Protein AF-A0A0A2BUJ1-F1 (afdb_monomer)

Solvent-accessible surface area (backbone atoms only — not comparable to full-atom values): 4759 Å² total; per-residue (Å²): 131,58,74,68,57,55,53,50,52,52,51,54,51,53,52,52,53,51,52,54,55,59,65,42,47,64,54,53,51,50,51,53,51,49,51,52,42,36,56,52,39,42,52,55,48,72,74,35,75,92,48,65,87,54,52,69,70,57,49,51,51,50,22,51,43,53,66,74,58,65,75,86,75,78,80,77,79,73,83,128

Structure (mmCIF, N/CA/C/O backbone):
data_AF-A0A0A2BUJ1-F1
#
_entry.id   AF-A0A0A2BUJ1-F1
#
loop_
_atom_site.group_PDB
_atom_site.id
_atom_site.type_symbol
_atom_site.label_atom_id
_atom_site.label_alt_id
_atom_site.label_comp_id
_atom_site.label_asym_id
_atom_site.label_entity_id
_atom_site.label_seq_id
_atom_site.pdbx_PDB_ins_code
_atom_site.Cartn_x
_atom_site.Cartn_y
_atom_site.Cartn_z
_atom_site.occupancy
_atom_site.B_iso_or_equiv
_atom_site.auth_seq_id
_atom_site.auth_comp_id
_atom_site.auth_asym_id
_atom_site.auth_atom_id
_atom_site.pdbx_PDB_model_num
ATOM 1 N N . MET A 1 1 ? 26.542 19.583 -32.009 1.00 61.44 1 MET A N 1
ATOM 2 C CA . MET A 1 1 ? 26.467 18.142 -31.676 1.00 61.44 1 MET A CA 1
ATOM 3 C C . MET A 1 1 ? 26.061 17.415 -32.949 1.00 61.44 1 MET A C 1
ATOM 5 O O . MET A 1 1 ? 25.189 17.938 -33.628 1.00 61.44 1 MET A O 1
ATOM 9 N N . SER A 1 2 ? 26.707 16.312 -33.343 1.00 81.88 2 SER A N 1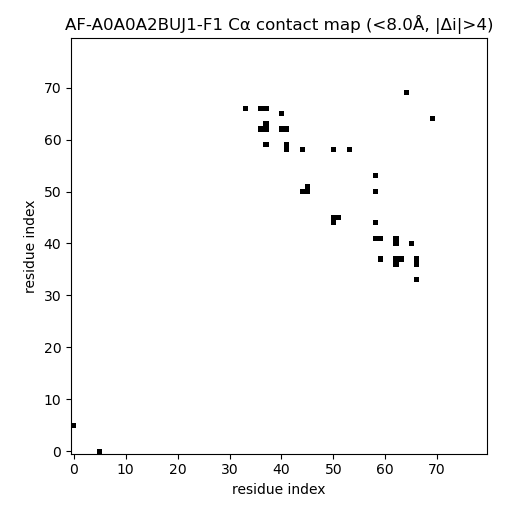
ATOM 10 C CA . SER A 1 2 ? 26.275 15.591 -34.551 1.00 81.88 2 SER A CA 1
ATOM 11 C C . SER A 1 2 ? 24.928 14.910 -34.298 1.00 81.88 2 SER A C 1
ATOM 13 O O . SER A 1 2 ? 24.662 14.437 -33.193 1.00 81.88 2 SER A O 1
ATOM 15 N N . ASP A 1 3 ? 24.085 14.850 -35.325 1.00 87.19 3 ASP A N 1
ATOM 16 C CA . ASP A 1 3 ? 22.728 14.290 -35.254 1.00 87.19 3 ASP A CA 1
ATOM 17 C C . ASP A 1 3 ? 22.722 12.833 -34.732 1.00 87.19 3 ASP A C 1
ATOM 19 O O . ASP A 1 3 ? 21.844 12.406 -33.983 1.00 87.19 3 ASP A O 1
ATOM 23 N N . SER A 1 4 ? 23.787 12.082 -35.041 1.00 88.25 4 SER A N 1
ATOM 24 C CA . SER A 1 4 ? 24.024 10.726 -34.532 1.00 88.25 4 SER A CA 1
ATOM 25 C C . SER A 1 4 ? 24.319 10.679 -33.031 1.00 88.25 4 SER A C 1
ATOM 27 O O . SER A 1 4 ? 23.888 9.748 -32.353 1.00 88.25 4 SER A O 1
ATOM 29 N N . LEU A 1 5 ? 25.058 11.658 -32.501 1.00 90.69 5 LEU A N 1
ATOM 30 C CA . LEU A 1 5 ? 25.396 11.706 -31.081 1.00 90.69 5 LEU A CA 1
ATOM 31 C C . LEU A 1 5 ? 24.148 12.037 -30.255 1.00 90.69 5 LEU A C 1
ATOM 33 O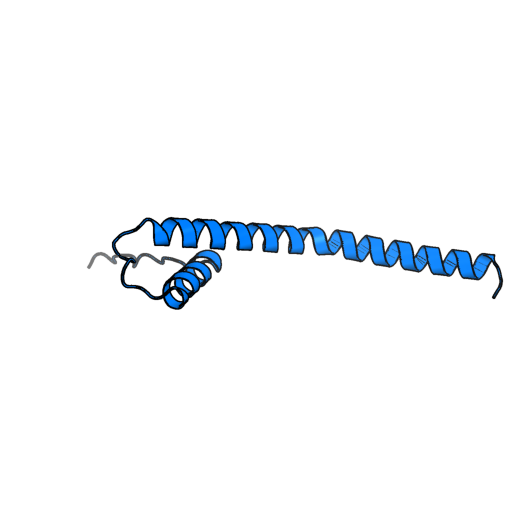 O . LEU A 1 5 ? 23.884 11.382 -29.253 1.00 90.69 5 LEU A O 1
ATOM 37 N N . GLN A 1 6 ? 23.328 12.982 -30.719 1.00 91.88 6 GLN A N 1
ATOM 38 C CA . GLN A 1 6 ? 22.071 13.345 -30.061 1.00 91.88 6 GLN A CA 1
ATOM 39 C C . GLN A 1 6 ? 21.080 12.167 -30.005 1.00 91.88 6 GLN A C 1
ATOM 41 O O . GLN A 1 6 ? 20.486 11.909 -28.958 1.00 91.88 6 GLN A O 1
ATOM 46 N N . LYS A 1 7 ? 20.956 11.392 -31.092 1.00 91.75 7 LYS A N 1
ATOM 47 C CA . LYS A 1 7 ? 20.141 10.162 -31.122 1.00 91.75 7 LYS A CA 1
ATOM 48 C C . LYS A 1 7 ? 20.632 9.112 -30.122 1.00 91.75 7 LYS A C 1
ATOM 50 O O . LYS A 1 7 ? 19.815 8.515 -29.425 1.00 91.75 7 LYS A O 1
ATOM 55 N N . ALA A 1 8 ? 21.948 8.926 -30.005 1.00 93.56 8 ALA A N 1
ATOM 56 C CA . ALA A 1 8 ? 22.526 8.017 -29.016 1.00 93.56 8 ALA A CA 1
ATOM 57 C C . ALA A 1 8 ? 22.212 8.462 -27.575 1.00 93.56 8 ALA A C 1
ATOM 59 O O . ALA A 1 8 ? 21.804 7.637 -26.759 1.00 93.56 8 ALA A O 1
ATOM 60 N N . PHE A 1 9 ? 22.311 9.763 -27.278 1.00 95.00 9 PHE A N 1
ATOM 61 C CA . PHE A 1 9 ? 21.941 10.312 -25.968 1.00 95.00 9 PHE A CA 1
ATOM 62 C C . PHE A 1 9 ? 20.471 10.050 -25.617 1.00 95.00 9 PHE A C 1
ATOM 64 O O . PHE A 1 9 ? 20.186 9.576 -24.517 1.00 95.00 9 PHE A O 1
ATOM 71 N N . TYR A 1 10 ? 19.537 10.286 -26.544 1.00 95.69 10 TYR A N 1
ATOM 72 C CA . TYR A 1 10 ? 18.125 9.969 -26.304 1.00 95.69 10 TYR A CA 1
ATOM 73 C C . TYR A 1 10 ? 17.881 8.473 -26.108 1.00 95.69 10 TYR A C 1
ATOM 75 O O . TYR A 1 10 ? 17.070 8.105 -25.263 1.00 95.69 10 TYR A O 1
ATOM 83 N N . GLY A 1 11 ? 18.606 7.615 -26.831 1.00 96.06 11 GLY A N 1
ATOM 84 C CA . GLY A 1 11 ? 18.541 6.166 -26.639 1.00 96.06 11 GLY A CA 1
ATOM 85 C C . GLY A 1 11 ? 18.938 5.741 -25.222 1.00 96.06 11 GLY A C 1
ATOM 86 O O . GLY A 1 11 ? 18.221 4.969 -24.588 1.00 96.06 11 GLY A O 1
ATOM 87 N N . VAL A 1 12 ? 20.033 6.294 -24.691 1.00 96.44 12 VAL A N 1
ATOM 88 C CA . VAL A 1 12 ? 20.487 6.014 -23.316 1.00 96.44 12 VAL A CA 1
ATOM 89 C C . VAL A 1 12 ? 19.476 6.512 -22.283 1.00 96.44 12 VAL A C 1
ATOM 91 O O . VAL A 1 12 ? 19.153 5.784 -21.347 1.00 96.44 12 VAL A O 1
ATOM 94 N N . ILE A 1 13 ? 18.931 7.720 -22.466 1.00 96.88 13 ILE A N 1
ATOM 95 C CA . ILE A 1 13 ? 17.903 8.271 -21.569 1.00 96.88 13 ILE A CA 1
ATOM 96 C C . ILE A 1 13 ? 16.652 7.388 -21.579 1.00 96.88 13 ILE A C 1
ATOM 98 O O . ILE A 1 13 ? 16.142 7.038 -20.516 1.00 96.88 13 ILE A O 1
ATOM 102 N N . ALA A 1 14 ? 16.173 6.988 -22.759 1.00 96.81 14 ALA A N 1
ATOM 103 C CA . ALA A 1 14 ? 14.989 6.146 -22.891 1.00 96.81 14 ALA A CA 1
ATOM 104 C C . ALA A 1 14 ? 15.175 4.781 -22.211 1.00 96.81 14 ALA A C 1
ATOM 106 O O . ALA A 1 14 ? 14.282 4.329 -21.490 1.00 96.81 14 ALA A O 1
ATOM 107 N N . LEU A 1 15 ? 16.343 4.151 -22.381 1.00 96.69 15 LEU A N 1
ATOM 108 C CA . LEU A 1 15 ? 16.685 2.905 -21.689 1.00 96.69 15 LEU A CA 1
ATOM 109 C C . LEU A 1 15 ? 16.721 3.094 -20.169 1.00 96.69 15 LEU A C 1
ATOM 111 O O . LEU A 1 15 ? 16.107 2.312 -19.448 1.00 96.69 15 LEU A O 1
ATOM 115 N N . GLY A 1 16 ? 17.371 4.155 -19.685 1.00 97.31 16 GLY A N 1
ATOM 116 C CA . GLY A 1 16 ? 17.445 4.456 -18.255 1.00 97.31 16 GLY A CA 1
ATOM 117 C C . GLY A 1 16 ? 16.066 4.656 -17.622 1.00 97.31 16 GLY A C 1
ATOM 118 O O . GLY A 1 16 ? 15.752 4.029 -16.612 1.00 97.31 16 GLY A O 1
ATOM 119 N N . VAL A 1 17 ? 15.207 5.466 -18.250 1.00 96.62 17 VAL A N 1
ATOM 120 C CA . VAL A 1 17 ? 13.830 5.698 -17.780 1.00 96.62 17 VAL A CA 1
ATOM 121 C C . VAL A 1 17 ? 13.012 4.404 -17.792 1.00 96.62 17 VAL A C 1
ATOM 123 O O . VAL A 1 17 ? 12.250 4.155 -16.860 1.00 96.62 17 VAL A O 1
ATOM 126 N N . SER A 1 18 ? 13.200 3.553 -18.804 1.00 96.75 18 SER A N 1
ATOM 127 C CA . SER A 1 18 ? 12.503 2.265 -18.899 1.00 96.75 18 SER A CA 1
ATOM 128 C C . SER A 1 18 ? 12.891 1.315 -17.764 1.00 96.75 18 SER A C 1
ATOM 130 O O . SER A 1 18 ? 12.013 0.710 -17.152 1.00 96.75 18 SER A O 1
ATOM 132 N N . CYS A 1 19 ? 14.183 1.215 -17.434 1.00 96.38 19 CYS A N 1
ATOM 133 C CA . CYS A 1 19 ? 14.651 0.394 -16.314 1.00 96.38 19 CYS A CA 1
ATOM 134 C C . CYS A 1 19 ? 1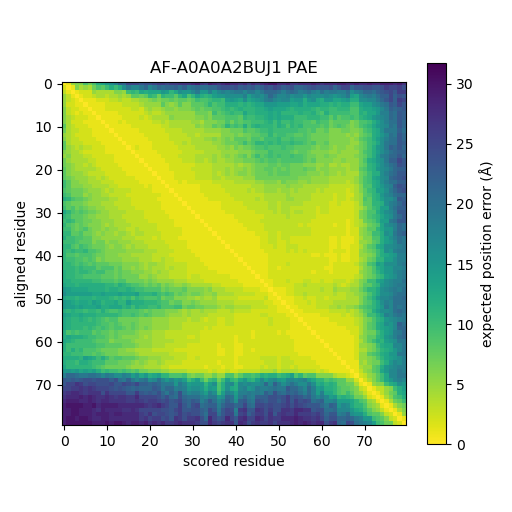4.077 0.879 -14.977 1.00 96.38 19 CYS A C 1
ATOM 136 O O . CYS A 1 19 ? 13.522 0.080 -14.225 1.00 96.38 19 CYS A O 1
ATOM 138 N N . ILE A 1 20 ? 14.120 2.192 -14.722 1.00 96.25 20 ILE A N 1
ATOM 139 C CA . ILE A 1 20 ? 13.546 2.790 -13.505 1.00 96.25 20 ILE A CA 1
ATOM 140 C C . ILE A 1 20 ? 12.046 2.483 -13.407 1.00 96.25 20 ILE A C 1
ATOM 142 O O . ILE A 1 20 ? 11.551 2.118 -12.342 1.00 96.25 20 ILE A O 1
ATOM 146 N N . ALA A 1 21 ? 11.310 2.587 -14.517 1.00 95.56 21 ALA A N 1
ATOM 147 C CA . ALA A 1 21 ? 9.882 2.286 -14.535 1.00 95.56 21 ALA A CA 1
ATOM 148 C C . ALA A 1 21 ? 9.589 0.824 -14.153 1.00 95.56 21 ALA A C 1
ATOM 150 O O . ALA A 1 21 ? 8.645 0.574 -13.405 1.00 95.56 21 ALA A O 1
ATOM 151 N N . ILE A 1 22 ? 10.403 -0.131 -14.618 1.00 95.62 22 ILE A N 1
ATOM 152 C CA . ILE A 1 22 ? 10.266 -1.556 -14.278 1.00 95.62 22 ILE A CA 1
ATOM 153 C C . ILE A 1 22 ? 10.526 -1.788 -12.785 1.00 95.62 22 ILE A C 1
ATOM 155 O O . ILE A 1 22 ? 9.749 -2.481 -12.127 1.00 95.62 22 ILE A O 1
ATOM 159 N N . GLU A 1 23 ? 11.573 -1.178 -12.232 1.00 95.25 23 GLU A N 1
ATOM 160 C CA . GLU A 1 23 ? 11.916 -1.298 -10.809 1.00 95.25 23 GLU A CA 1
ATOM 161 C C . GLU A 1 23 ? 10.873 -0.653 -9.885 1.00 95.25 23 GLU A C 1
ATOM 163 O O . GLU A 1 23 ? 10.674 -1.100 -8.755 1.00 95.25 23 GLU A O 1
ATOM 168 N N . LEU A 1 24 ? 10.136 0.347 -10.372 1.00 96.44 24 LEU A N 1
ATOM 169 C CA . LEU A 1 24 ? 9.036 0.965 -9.633 1.00 96.44 24 LEU A CA 1
ATOM 170 C C . LEU A 1 24 ? 7.759 0.112 -9.605 1.00 96.44 24 LEU A C 1
ATOM 172 O O . LEU A 1 24 ? 6.902 0.346 -8.751 1.00 96.44 24 LEU A O 1
ATOM 176 N N . ILE A 1 25 ? 7.610 -0.900 -10.469 1.00 93.75 25 ILE A N 1
ATOM 177 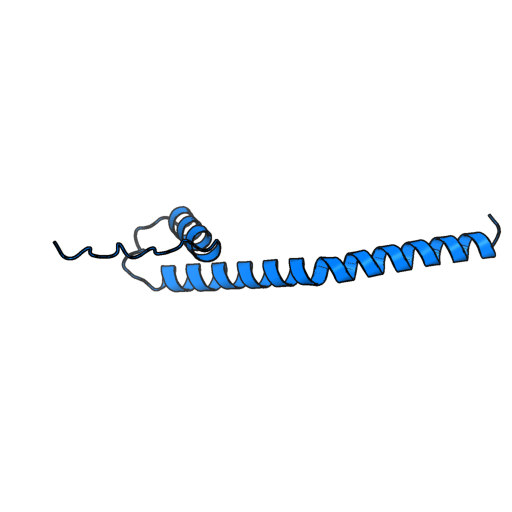C CA . ILE A 1 25 ? 6.437 -1.793 -10.466 1.00 93.75 25 ILE A CA 1
ATOM 178 C C . ILE A 1 25 ? 6.217 -2.449 -9.091 1.00 93.75 25 ILE A C 1
ATOM 180 O O . ILE A 1 25 ? 5.113 -2.304 -8.557 1.00 93.75 25 ILE A O 1
ATOM 184 N N . PRO A 1 26 ? 7.187 -3.153 -8.472 1.00 93.12 26 PRO A N 1
ATOM 185 C CA . PRO A 1 26 ? 6.978 -3.756 -7.155 1.00 93.12 26 PRO A CA 1
ATOM 186 C C . PRO A 1 26 ? 6.637 -2.720 -6.076 1.00 93.12 26 PRO A C 1
ATOM 188 O O . PRO A 1 26 ? 5.715 -2.954 -5.296 1.00 93.12 26 PRO A O 1
ATOM 191 N N . VAL A 1 27 ? 7.290 -1.552 -6.080 1.00 93.00 27 VAL A N 1
ATOM 192 C CA . VAL A 1 27 ? 7.006 -0.460 -5.131 1.00 93.00 27 VAL A CA 1
ATOM 193 C C . VAL A 1 27 ? 5.574 0.052 -5.300 1.00 93.00 27 VAL A C 1
ATOM 195 O O . VAL A 1 27 ? 4.845 0.199 -4.321 1.00 93.00 27 VAL A O 1
ATOM 198 N N . SER A 1 28 ? 5.125 0.252 -6.543 1.00 94.00 28 SER A N 1
ATOM 199 C CA . SER A 1 28 ? 3.756 0.686 -6.838 1.00 94.00 28 SER A CA 1
ATOM 200 C C . SER A 1 28 ? 2.712 -0.335 -6.374 1.00 94.00 28 SER A C 1
ATOM 202 O O . SER A 1 28 ? 1.687 0.038 -5.805 1.00 94.00 28 SER A O 1
ATOM 204 N N . ARG A 1 29 ? 2.991 -1.636 -6.544 1.00 92.50 29 ARG A N 1
ATOM 205 C CA . ARG A 1 29 ? 2.120 -2.719 -6.068 1.00 92.50 29 ARG A CA 1
ATOM 206 C C . ARG A 1 29 ? 2.058 -2.755 -4.546 1.00 92.50 29 ARG A C 1
ATOM 208 O O . ARG A 1 29 ? 0.971 -2.918 -3.997 1.00 92.50 29 ARG A O 1
ATOM 215 N N . GLN A 1 30 ? 3.194 -2.576 -3.875 1.00 91.19 30 GLN A N 1
ATOM 216 C CA . GLN A 1 30 ? 3.253 -2.513 -2.418 1.00 91.19 30 GLN A CA 1
ATOM 217 C C . GLN A 1 30 ? 2.466 -1.312 -1.880 1.00 91.19 30 GLN A C 1
ATOM 219 O O . GLN A 1 30 ? 1.664 -1.480 -0.966 1.00 91.19 30 GLN A O 1
ATOM 224 N N . ALA A 1 31 ? 2.620 -0.131 -2.486 1.00 93.19 31 ALA A N 1
ATOM 225 C CA . ALA A 1 31 ? 1.855 1.060 -2.121 1.00 93.19 31 ALA A CA 1
ATOM 226 C C . ALA A 1 31 ? 0.345 0.863 -2.336 1.00 93.19 31 ALA A C 1
ATOM 228 O O . ALA A 1 31 ? -0.454 1.182 -1.459 1.00 93.19 31 ALA A O 1
ATOM 229 N N . ALA A 1 32 ? -0.058 0.269 -3.464 1.00 94.88 32 ALA A N 1
ATOM 230 C CA . ALA A 1 32 ? -1.462 -0.036 -3.737 1.00 94.88 32 ALA A CA 1
ATOM 231 C C . ALA A 1 32 ? -2.052 -1.038 -2.729 1.00 94.88 32 ALA A C 1
ATOM 233 O O . ALA A 1 32 ? -3.188 -0.871 -2.282 1.00 94.88 32 ALA A O 1
ATOM 234 N N . TYR A 1 33 ? -1.285 -2.065 -2.351 1.00 92.25 33 TYR A N 1
ATOM 235 C CA . TYR A 1 33 ? -1.693 -3.023 -1.325 1.00 92.25 33 TYR A CA 1
ATOM 236 C C . TYR A 1 33 ? -1.837 -2.355 0.046 1.00 92.25 33 TYR A C 1
ATOM 238 O O . TYR A 1 33 ? -2.838 -2.566 0.731 1.00 92.25 33 TYR A O 1
ATOM 246 N N . TRP A 1 34 ? -0.872 -1.516 0.421 1.00 94.44 34 TRP A N 1
ATOM 247 C CA . TRP A 1 34 ? -0.891 -0.789 1.686 1.00 94.44 34 TRP A CA 1
ATOM 248 C C . TRP A 1 34 ? -2.089 0.166 1.776 1.00 94.44 34 TRP A C 1
ATOM 250 O O . TRP A 1 34 ? -2.835 0.104 2.750 1.00 94.44 34 TRP A O 1
ATOM 260 N N . ASN A 1 35 ? -2.354 0.949 0.724 1.00 95.06 35 ASN A N 1
ATOM 261 C CA . ASN A 1 35 ? -3.527 1.830 0.657 1.00 95.06 35 ASN A CA 1
ATOM 262 C C . ASN A 1 35 ? -4.833 1.042 0.814 1.00 95.06 35 ASN A C 1
ATOM 264 O O . ASN A 1 35 ? -5.669 1.389 1.642 1.00 95.06 35 ASN A O 1
ATOM 268 N N . ARG A 1 36 ? -4.977 -0.081 0.093 1.00 95.25 36 ARG A N 1
ATOM 269 C CA . ARG A 1 36 ? -6.156 -0.950 0.219 1.00 95.25 36 ARG A CA 1
ATOM 270 C C . ARG A 1 36 ? -6.323 -1.492 1.640 1.00 95.25 36 ARG A C 1
ATOM 272 O O . ARG A 1 36 ? -7.451 -1.591 2.119 1.00 95.25 36 ARG A O 1
ATOM 279 N N . CYS A 1 37 ? -5.226 -1.859 2.302 1.00 94.88 37 CYS A N 1
ATOM 280 C CA . CYS A 1 37 ? -5.272 -2.317 3.685 1.00 94.88 37 CYS A CA 1
ATOM 281 C C . CYS A 1 37 ? -5.783 -1.215 4.618 1.00 94.88 37 CYS A C 1
ATOM 283 O O . CYS A 1 37 ? -6.687 -1.473 5.413 1.00 94.88 37 CYS A O 1
ATOM 285 N N . ILE A 1 38 ? -5.247 0.003 4.504 1.00 95.62 38 ILE A N 1
ATOM 286 C CA . ILE A 1 38 ? -5.664 1.142 5.329 1.00 95.62 38 ILE A CA 1
ATOM 287 C C . ILE A 1 38 ? -7.144 1.444 5.115 1.00 95.62 38 ILE A C 1
ATOM 289 O O . ILE A 1 38 ? -7.894 1.463 6.090 1.00 95.62 38 ILE A O 1
ATOM 293 N N . ASP A 1 39 ? -7.575 1.592 3.862 1.00 95.81 39 ASP A N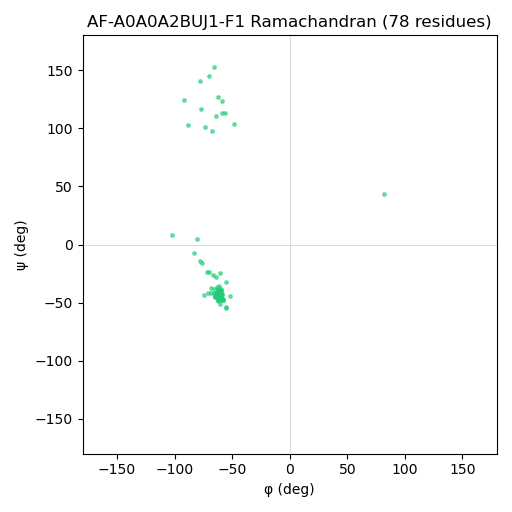 1
ATOM 294 C CA . ASP A 1 39 ? -8.964 1.913 3.524 1.00 95.81 39 ASP A CA 1
ATOM 295 C C . ASP A 1 39 ? -9.930 0.861 4.083 1.00 95.81 39 ASP A C 1
ATOM 297 O O . ASP A 1 39 ? -10.911 1.189 4.756 1.00 95.81 39 ASP A O 1
ATOM 301 N N . SER A 1 40 ? -9.617 -0.422 3.874 1.00 95.75 40 SER A N 1
ATOM 302 C CA . SER A 1 40 ? -10.435 -1.526 4.378 1.00 95.75 40 SER A CA 1
ATOM 303 C C . SER A 1 40 ? -10.449 -1.589 5.905 1.00 95.75 40 SER A C 1
ATOM 305 O O . SER A 1 40 ? -11.481 -1.906 6.494 1.00 95.75 40 SER A O 1
ATOM 307 N N . THR A 1 41 ? -9.317 -1.315 6.554 1.00 95.69 41 THR A N 1
ATOM 308 C CA . THR A 1 41 ? -9.196 -1.409 8.013 1.00 95.69 41 THR A CA 1
ATOM 309 C C . THR A 1 41 ? -9.906 -0.248 8.693 1.00 95.69 41 THR A C 1
ATOM 311 O O . THR A 1 41 ? -10.643 -0.466 9.649 1.00 95.69 41 THR A O 1
ATOM 314 N N . VAL A 1 42 ? -9.757 0.977 8.184 1.00 95.38 42 VAL A N 1
ATOM 315 C CA . VAL A 1 42 ? -10.487 2.148 8.688 1.00 95.38 42 VAL A CA 1
ATOM 316 C C . VAL A 1 42 ? -11.990 1.982 8.465 1.00 95.38 42 VAL A C 1
ATOM 318 O O . VAL A 1 42 ? -12.766 2.268 9.379 1.00 95.38 42 VAL A O 1
ATOM 321 N N . GLY A 1 43 ? -12.404 1.470 7.300 1.00 95.25 43 GLY A N 1
ATOM 322 C CA . GLY A 1 43 ? -13.800 1.119 7.027 1.00 95.25 43 GLY A CA 1
ATOM 323 C C . GLY A 1 43 ? -14.353 0.144 8.068 1.00 95.25 43 GLY A C 1
ATOM 324 O O . GLY A 1 43 ? -15.322 0.460 8.754 1.00 95.25 43 GLY A O 1
ATOM 325 N N . TRP A 1 44 ? -13.661 -0.978 8.279 1.00 95.19 44 TRP A N 1
ATOM 326 C CA . TRP A 1 44 ? -14.031 -1.967 9.294 1.00 95.19 44 TRP A CA 1
ATOM 327 C C . TRP A 1 44 ? -14.071 -1.383 10.717 1.00 95.19 44 TRP A C 1
ATOM 329 O O . TRP A 1 44 ? -15.022 -1.641 11.450 1.00 95.19 44 TRP A O 1
ATOM 339 N N . ILE A 1 45 ? -13.087 -0.567 11.117 1.00 95.50 45 ILE A N 1
ATOM 340 C CA . ILE A 1 45 ? -13.059 0.093 12.436 1.00 95.50 45 ILE A CA 1
ATOM 341 C C . ILE A 1 45 ? -14.287 0.994 12.618 1.00 95.50 45 ILE A C 1
ATOM 343 O O . ILE A 1 45 ? -14.876 1.022 13.697 1.00 95.50 45 ILE A O 1
ATOM 347 N N . ASN A 1 46 ? -14.685 1.734 11.581 1.00 94.69 46 ASN A N 1
ATOM 348 C CA . ASN A 1 46 ? -15.820 2.652 11.651 1.00 94.69 46 ASN A CA 1
ATOM 349 C C . ASN A 1 46 ? -17.176 1.943 11.757 1.00 94.69 46 ASN A C 1
ATOM 351 O O . ASN A 1 46 ? -18.111 2.526 12.301 1.00 94.69 46 ASN A O 1
ATOM 355 N N . GLU A 1 47 ? -17.277 0.694 11.305 1.00 95.62 47 GLU A N 1
ATOM 356 C CA . GLU A 1 47 ? -18.475 -0.138 11.468 1.00 95.62 47 GLU A CA 1
ATOM 357 C C . GLU A 1 47 ? -18.609 -0.732 12.881 1.00 95.62 47 GLU A C 1
ATOM 359 O O . GLU A 1 47 ? -19.676 -1.233 13.245 1.00 95.62 47 GLU A O 1
ATOM 364 N N . LYS A 1 48 ? -17.547 -0.706 13.701 1.00 94.31 48 LYS A N 1
ATOM 365 C CA . LYS A 1 48 ? -17.567 -1.297 15.044 1.00 94.31 48 LYS A CA 1
ATOM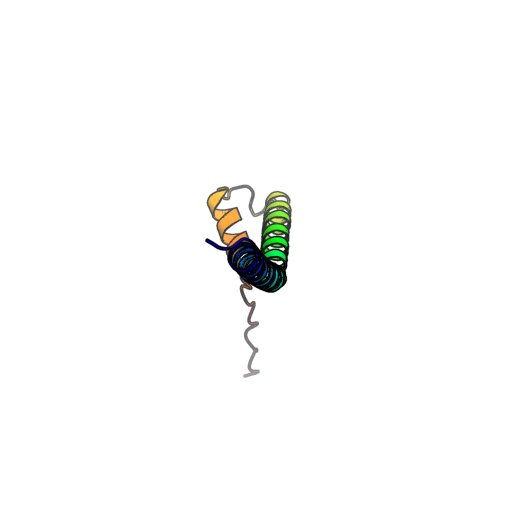 366 C C . LYS A 1 48 ? -17.973 -0.272 16.110 1.00 94.31 48 LYS A C 1
ATOM 368 O O . LYS A 1 48 ? -17.286 0.738 16.287 1.00 94.31 48 LYS A O 1
ATOM 373 N N . PRO A 1 49 ? -19.024 -0.557 16.904 1.00 93.56 49 PRO A N 1
ATOM 374 C CA . PRO A 1 49 ? -19.475 0.349 17.960 1.00 93.56 49 PRO A CA 1
ATOM 375 C C . PRO A 1 49 ? -18.419 0.544 19.058 1.00 93.56 49 PRO A C 1
ATOM 377 O O . PRO A 1 49 ? -18.343 1.628 19.638 1.00 93.56 49 PRO A O 1
ATOM 380 N N . ASP A 1 50 ? -17.550 -0.446 19.278 1.00 94.19 50 ASP A N 1
ATOM 381 C CA . ASP A 1 50 ? -16.465 -0.409 20.271 1.00 94.19 50 ASP A CA 1
ATOM 382 C C . ASP A 1 50 ? -15.451 0.722 20.020 1.00 94.19 50 ASP A C 1
ATOM 384 O O . ASP A 1 50 ? -14.814 1.214 20.952 1.00 94.19 50 ASP A O 1
ATOM 388 N N . PHE A 1 51 ? -15.331 1.185 18.770 1.00 93.56 51 PHE A N 1
ATOM 389 C CA . PHE A 1 51 ? -14.443 2.286 18.387 1.00 93.56 51 PHE A CA 1
ATOM 390 C C . PHE A 1 51 ? -15.189 3.614 18.179 1.00 93.56 51 PHE A C 1
ATOM 392 O O . PHE A 1 51 ? -14.596 4.585 17.711 1.00 93.56 51 PHE A O 1
ATOM 399 N N . SER A 1 52 ? -16.480 3.705 18.514 1.00 91.00 52 SER A N 1
ATOM 400 C CA . SER A 1 52 ? -17.297 4.908 18.267 1.00 91.00 52 SER A CA 1
ATOM 401 C C . SER A 1 52 ? -16.796 6.157 19.003 1.00 91.00 5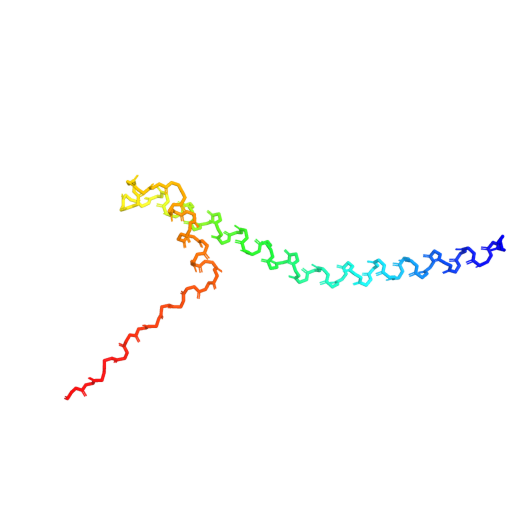2 SER A C 1
ATOM 403 O O . SE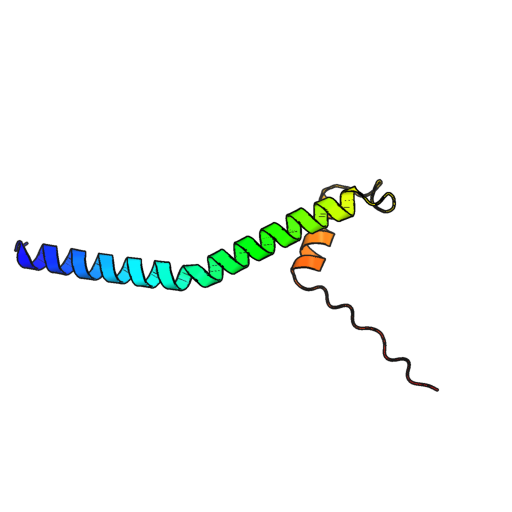R A 1 52 ? -16.831 7.249 18.443 1.00 91.00 52 SER A O 1
ATOM 405 N N . ILE A 1 53 ? -16.264 5.993 20.218 1.00 95.56 53 ILE A N 1
ATOM 406 C CA . ILE A 1 53 ? -15.708 7.084 21.038 1.00 95.56 53 ILE A CA 1
ATOM 407 C C . ILE A 1 53 ? -14.260 7.445 20.675 1.00 95.56 53 ILE A C 1
ATOM 409 O O . ILE A 1 53 ? -13.702 8.397 21.220 1.00 95.56 53 ILE A O 1
ATOM 413 N N . TRP A 1 54 ? -13.618 6.669 19.797 1.00 95.06 54 TRP A N 1
ATOM 414 C CA . TRP A 1 54 ? -12.222 6.890 19.434 1.00 95.06 54 TRP A CA 1
ATOM 415 C C . TRP A 1 54 ? -12.107 8.052 18.452 1.00 95.06 54 TRP A C 1
ATOM 417 O O . TRP A 1 54 ? -12.890 8.171 17.507 1.00 95.06 54 TRP A O 1
ATOM 427 N N . SER A 1 55 ? -11.075 8.876 18.630 1.00 95.06 55 SER A N 1
ATOM 428 C CA . SER A 1 55 ? -10.747 9.924 17.665 1.00 95.06 55 SER A CA 1
ATOM 429 C C . SER A 1 55 ? -10.312 9.323 16.326 1.00 95.06 55 SER A C 1
ATOM 431 O O . SER A 1 55 ? -9.738 8.231 16.276 1.00 95.06 55 SER A O 1
ATOM 433 N N . THR A 1 56 ? -10.518 10.061 15.233 1.00 92.81 56 THR A N 1
ATOM 434 C CA . THR A 1 56 ? -10.086 9.653 13.884 1.00 92.81 56 THR A CA 1
ATOM 435 C C . THR A 1 56 ? -8.606 9.277 13.858 1.00 92.81 56 THR A C 1
ATOM 437 O O . THR A 1 56 ? -8.246 8.207 13.379 1.00 92.81 56 THR A O 1
ATOM 440 N N . LYS A 1 57 ? -7.759 10.086 14.507 1.00 94.44 57 LYS A N 1
ATOM 441 C CA . LYS A 1 57 ? -6.316 9.840 14.604 1.00 94.44 57 LYS A CA 1
ATOM 442 C C . LYS A 1 57 ? -5.987 8.511 15.292 1.00 94.44 57 LYS A C 1
ATOM 444 O O . LYS A 1 57 ? -5.045 7.832 14.888 1.00 94.44 57 LYS A O 1
ATOM 449 N N . ALA A 1 58 ? -6.738 8.127 16.327 1.00 94.62 58 ALA A N 1
ATOM 450 C CA . ALA A 1 58 ? -6.526 6.855 17.018 1.00 94.62 58 ALA A CA 1
ATOM 451 C C . ALA A 1 58 ? -6.896 5.661 16.125 1.00 94.62 58 ALA A C 1
ATOM 453 O O . ALA A 1 58 ? -6.147 4.687 16.059 1.00 94.62 58 ALA A O 1
ATOM 454 N N . LYS A 1 59 ? -8.008 5.765 15.390 1.00 94.19 59 LYS A N 1
ATOM 455 C CA . LYS A 1 59 ? -8.455 4.748 14.427 1.00 94.19 59 LYS A CA 1
ATOM 456 C C . LYS A 1 59 ? -7.456 4.560 13.284 1.00 94.19 59 LYS A C 1
ATOM 458 O O . LYS A 1 59 ? -7.084 3.432 12.975 1.00 94.19 59 LYS A O 1
ATOM 463 N N . GLU A 1 60 ? -6.969 5.655 12.707 1.00 93.69 60 GLU A N 1
ATOM 464 C CA . GLU A 1 60 ? -5.935 5.636 11.665 1.00 93.69 60 GLU A CA 1
ATOM 465 C C . GLU A 1 60 ? -4.619 5.044 12.181 1.00 93.69 60 GLU A C 1
ATOM 467 O O . GLU A 1 60 ? -4.005 4.220 11.508 1.00 93.69 60 GLU A O 1
ATOM 472 N N . SER A 1 61 ? -4.208 5.397 13.404 1.00 93.69 61 SER A N 1
ATOM 473 C CA . SER A 1 61 ? -2.990 4.846 14.016 1.00 93.69 61 SER A CA 1
ATOM 474 C C . SER A 1 61 ? -3.089 3.329 14.220 1.00 93.69 61 SER A C 1
ATOM 476 O O . SER A 1 61 ? -2.122 2.609 13.969 1.00 93.69 61 SER A O 1
ATOM 478 N N . LEU A 1 62 ? -4.262 2.829 14.626 1.00 93.06 62 LEU A N 1
ATOM 479 C CA . LEU A 1 62 ? -4.528 1.392 14.723 1.00 93.06 62 LEU A CA 1
ATOM 480 C C . LEU A 1 62 ? -4.480 0.720 13.344 1.00 93.06 62 LEU A C 1
ATOM 482 O O . LEU A 1 62 ? -3.843 -0.323 13.202 1.00 93.06 62 LEU A O 1
ATOM 486 N N . ALA A 1 63 ? -5.101 1.327 12.329 1.00 94.31 63 ALA A N 1
ATOM 487 C CA . ALA A 1 63 ? -5.075 0.812 10.963 1.00 94.31 63 ALA A CA 1
ATOM 488 C C . ALA A 1 63 ? -3.643 0.707 10.415 1.00 94.31 63 ALA A C 1
ATOM 490 O O . ALA A 1 63 ? -3.273 -0.330 9.869 1.00 94.31 63 ALA A O 1
ATOM 491 N N . VAL A 1 64 ? -2.804 1.724 10.641 1.00 93.94 64 VAL A N 1
ATOM 492 C CA . VAL A 1 64 ? -1.374 1.690 10.292 1.00 93.94 64 VAL A CA 1
ATOM 493 C C . VAL A 1 64 ? -0.651 0.555 11.014 1.00 93.94 64 VAL A C 1
ATOM 495 O O . VAL A 1 64 ? 0.116 -0.170 10.385 1.00 93.94 64 VAL A O 1
ATOM 498 N N . GLY A 1 65 ? -0.914 0.355 12.309 1.00 92.62 65 GLY A N 1
ATOM 499 C CA . GLY A 1 65 ? -0.346 -0.760 13.071 1.00 92.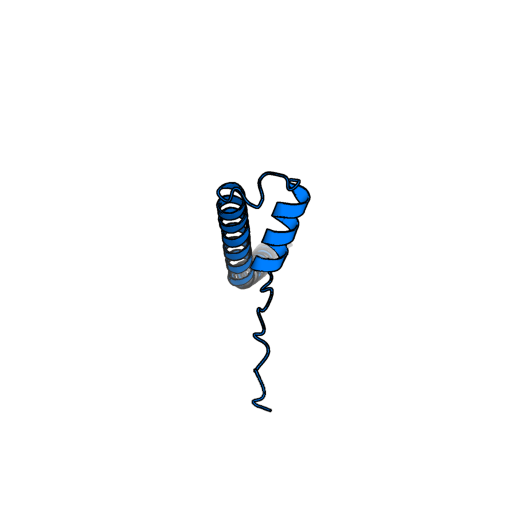62 65 GLY A CA 1
ATOM 500 C C . GLY A 1 65 ? -0.701 -2.125 12.473 1.00 92.62 65 GLY A C 1
ATOM 501 O O . GLY A 1 65 ? 0.184 -2.950 12.253 1.00 92.62 65 GLY A O 1
ATOM 502 N N . ILE A 1 66 ? -1.977 -2.343 12.145 1.00 91.88 66 ILE A N 1
ATOM 503 C CA . ILE A 1 66 ? -2.461 -3.582 11.517 1.00 91.88 66 ILE A CA 1
ATOM 504 C C . ILE A 1 66 ? -1.806 -3.785 10.142 1.00 91.88 66 ILE A C 1
ATOM 506 O O . ILE A 1 66 ? -1.257 -4.853 9.874 1.00 91.88 66 ILE A O 1
ATOM 510 N N . CYS A 1 67 ? -1.800 -2.757 9.290 1.00 91.75 67 CYS A N 1
ATOM 511 C CA . CYS A 1 67 ? -1.284 -2.844 7.922 1.00 91.75 67 CYS A CA 1
ATOM 512 C C . CYS A 1 67 ? 0.241 -2.956 7.828 1.00 91.75 67 CYS A C 1
ATOM 514 O O . CYS A 1 67 ? 0.751 -3.516 6.859 1.00 91.75 67 CYS A O 1
ATOM 516 N N . ASN A 1 68 ? 0.970 -2.492 8.845 1.00 89.81 68 ASN A N 1
ATOM 517 C CA . ASN A 1 68 ? 2.408 -2.726 8.983 1.00 89.81 68 ASN A CA 1
ATOM 518 C C . ASN A 1 68 ? 2.735 -4.117 9.555 1.00 89.81 68 ASN A C 1
ATOM 520 O O . ASN A 1 68 ? 3.902 -4.422 9.792 1.00 89.81 68 ASN A O 1
ATOM 524 N N . GLY A 1 69 ? 1.722 -4.963 9.761 1.00 76.81 69 GLY A N 1
ATOM 525 C CA . GLY A 1 69 ? 1.896 -6.334 10.212 1.00 76.81 69 GLY A CA 1
ATOM 526 C C . GLY A 1 69 ? 2.084 -6.445 11.717 1.00 76.81 69 GLY A C 1
ATOM 527 O O . GLY A 1 69 ? 2.954 -7.196 12.144 1.00 76.81 69 GLY A O 1
ATOM 528 N N . ALA A 1 70 ? 1.295 -5.723 12.525 1.00 68.38 70 ALA A N 1
ATOM 529 C CA . ALA A 1 70 ? 1.204 -5.992 13.960 1.00 68.38 70 ALA A CA 1
ATOM 530 C C . ALA A 1 70 ? 0.990 -7.501 14.188 1.00 68.38 70 ALA A C 1
ATOM 532 O O . ALA A 1 70 ? -0.092 -8.039 13.948 1.00 68.38 70 ALA A O 1
ATOM 533 N N . VAL A 1 71 ? 2.055 -8.193 14.599 1.00 54.44 71 VAL A N 1
ATOM 534 C CA . VAL A 1 71 ? 2.046 -9.641 14.787 1.00 54.44 71 VAL A CA 1
ATOM 535 C C . VAL A 1 71 ? 1.326 -9.929 16.095 1.00 54.44 71 VAL A C 1
ATOM 537 O O . VAL A 1 71 ? 1.779 -9.544 17.172 1.00 54.44 71 VAL A O 1
ATOM 540 N N . TYR A 1 72 ? 0.193 -10.621 16.010 1.00 54.22 72 TYR A N 1
ATOM 541 C CA . TYR A 1 72 ? -0.371 -11.291 17.171 1.00 54.22 72 TYR A CA 1
ATOM 542 C C . TYR A 1 72 ? 0.480 -12.533 17.461 1.00 54.22 72 TYR A C 1
ATOM 544 O O . TYR A 1 72 ? 0.339 -13.551 16.788 1.00 54.22 72 TYR A O 1
ATOM 552 N N . GLU A 1 73 ? 1.375 -12.451 18.447 1.00 54.44 73 GLU A N 1
ATOM 553 C CA . GLU A 1 73 ? 2.047 -13.626 19.006 1.00 54.44 73 GLU A CA 1
ATOM 554 C C . GLU A 1 73 ? 1.190 -14.196 20.150 1.00 54.44 73 GLU A C 1
ATOM 556 O O . GLU A 1 73 ? 1.172 -13.631 21.252 1.00 54.44 73 GLU A O 1
ATOM 561 N N . PRO A 1 74 ? 0.445 -15.300 19.945 1.00 63.53 74 PRO A N 1
ATOM 562 C CA . PRO A 1 74 ? -0.229 -15.956 21.052 1.00 63.53 74 PRO A CA 1
ATOM 563 C C . PRO A 1 74 ? 0.823 -16.456 22.044 1.00 63.53 74 PRO A C 1
ATOM 565 O O . PRO A 1 74 ? 1.742 -17.189 21.680 1.00 63.53 74 PRO A O 1
ATOM 568 N N . LYS A 1 75 ? 0.677 -16.096 23.324 1.00 67.12 75 LYS A N 1
ATOM 569 C CA . LYS A 1 75 ? 1.500 -16.681 24.389 1.00 67.12 75 LYS A CA 1
ATOM 570 C C . LYS A 1 75 ? 1.281 -18.194 24.383 1.00 67.12 75 LYS A C 1
ATOM 572 O O . LYS A 1 75 ? 0.184 -18.653 24.711 1.00 67.12 75 LYS A O 1
ATOM 577 N N . LEU A 1 76 ? 2.312 -18.961 24.029 1.00 65.06 76 LEU A N 1
ATOM 578 C CA . LEU A 1 76 ? 2.319 -20.409 24.217 1.00 65.06 76 LEU A CA 1
ATOM 579 C C . LEU A 1 76 ? 2.061 -20.675 25.704 1.00 65.06 76 LEU A C 1
ATOM 581 O O . LEU A 1 76 ? 2.865 -20.298 26.556 1.00 65.06 76 LEU A O 1
ATOM 585 N N . LYS A 1 77 ? 0.912 -21.277 26.035 1.00 62.16 77 LYS A N 1
ATOM 586 C CA . LYS A 1 77 ? 0.665 -21.771 27.390 1.00 62.16 77 LYS A CA 1
ATOM 587 C C . LYS A 1 77 ? 1.619 -22.939 27.614 1.00 62.16 77 LYS A C 1
ATOM 589 O O . LYS A 1 77 ? 1.334 -24.052 27.183 1.00 62.16 77 LYS A O 1
ATOM 594 N N . THR A 1 78 ? 2.750 -22.696 28.265 1.00 62.19 78 THR A N 1
ATOM 595 C CA . THR A 1 78 ? 3.531 -23.778 28.855 1.00 62.19 78 THR A CA 1
ATOM 596 C C . THR A 1 78 ? 2.673 -24.402 29.949 1.00 62.19 78 THR A C 1
ATOM 598 O O . THR A 1 78 ? 2.321 -23.756 30.937 1.00 62.19 78 THR A O 1
ATOM 601 N N . VAL A 1 79 ? 2.233 -25.638 29.700 1.00 61.72 79 VAL A N 1
ATOM 602 C CA . VAL A 1 79 ? 1.546 -26.461 30.696 1.00 61.72 79 VAL A CA 1
ATOM 603 C C . VAL A 1 79 ? 2.507 -26.616 31.871 1.00 61.72 79 VAL A C 1
ATOM 605 O O . VAL A 1 79 ? 3.671 -26.965 31.675 1.00 61.72 79 VAL A O 1
ATOM 608 N N . LYS A 1 80 ? 2.026 -26.222 33.047 1.00 47.47 80 LYS A N 1
ATOM 609 C CA . LYS A 1 80 ? 2.776 -26.173 34.299 1.00 47.47 80 LYS A CA 1
ATOM 610 C C . LYS A 1 80 ? 2.915 -27.562 34.905 1.00 47.47 80 LYS A C 1
ATOM 612 O O . LYS A 1 80 ? 1.933 -28.329 34.785 1.00 47.47 80 LYS A O 1
#

Mean predicted aligned error: 8.42 Å

Secondary structure (DSSP, 8-state):
--HHHHHHHHHHHHHHHHHHHHHHHHHHHHHHHHHHHHHHHHHHHHH-GGGTTS-HHHHHHHHHHHHTT-----------

Nearest PDB structures (foldseek):
  6xfj-assembly2_D  TM=5.225E-01  e=3.586E+00  Salmonella enterica subsp. enterica serovar Typhimurium str. LT2

Foldseek 3Di:
DDPVVVVVVVVVVVVVVVVVVVVCVVVVVLVVQLVVQLVVQLVVLCPDPVCVPPDPVVSSVVSNCVSVPVDDDPPDPPDD

Sequence (80 aa):
MSDSLQKAFYGVIALGVSCIAIELIPVSRQAAYWNRCIDSTVGWINEKPDFSIWSTKAKESLAVGICNGAVYEPKLKTVK

pLDDT: mean 88.74, std 12.58, range [47.47, 97.31]

Radius of gyration: 23.85 Å; Cα contacts (8 Å, |Δi|>4): 20; chains: 1; bounding box: 46×45×70 Å